Protein AF-A0A957RE54-F1 (afdb_monomer_lite)

Secondary structure (DSSP, 8-state):
-------------TT------HHHHHHHHHHHHHTT--HHHHHHHHHHHHHHHHHHHH-------

Radius of gyration: 17.56 Å; chains: 1; bounding box: 38×48×31 Å

Structure (mmCIF, N/CA/C/O backbone):
data_AF-A0A957RE54-F1
#
_entry.id   AF-A0A957RE54-F1
#
loop_
_atom_site.group_PDB
_atom_site.id
_atom_site.type_symbol
_atom_site.label_atom_id
_atom_site.label_alt_id
_atom_site.label_comp_id
_atom_site.label_asym_id
_atom_site.label_entity_id
_atom_site.label_seq_id
_atom_site.pdbx_PDB_ins_code
_atom_site.Cartn_x
_atom_site.Cartn_y
_atom_site.Cartn_z
_atom_site.occupancy
_atom_site.B_iso_or_equiv
_atom_site.auth_seq_id
_atom_site.auth_comp_id
_atom_site.auth_asym_id
_atom_site.auth_atom_id
_atom_site.pdbx_PDB_model_num
ATOM 1 N N . MET A 1 1 ? 8.210 33.439 9.096 1.00 40.59 1 MET A N 1
ATOM 2 C CA . MET A 1 1 ? 9.193 32.347 8.946 1.00 40.59 1 MET A CA 1
ATOM 3 C C . MET A 1 1 ? 8.664 31.488 7.834 1.00 40.59 1 MET A C 1
ATOM 5 O O . MET A 1 1 ? 7.726 30.723 8.024 1.00 40.59 1 MET A O 1
ATOM 9 N N . ASP A 1 2 ? 9.191 31.795 6.665 1.00 44.59 2 ASP A N 1
ATOM 10 C CA . ASP A 1 2 ? 8.669 31.467 5.355 1.00 44.59 2 ASP A CA 1
ATOM 11 C C . ASP A 1 2 ? 9.252 30.122 4.921 1.00 44.59 2 ASP A C 1
ATOM 13 O O . ASP A 1 2 ? 10.468 29.950 4.863 1.00 44.59 2 ASP A O 1
ATOM 17 N N . GLY A 1 3 ? 8.379 29.144 4.690 1.00 46.09 3 GLY A N 1
ATOM 18 C CA . GLY A 1 3 ? 8.742 27.873 4.074 1.00 46.09 3 GLY A CA 1
ATOM 19 C C . GLY A 1 3 ? 8.406 27.939 2.594 1.00 46.09 3 GLY A C 1
ATOM 20 O O . GLY A 1 3 ? 7.291 27.597 2.207 1.00 46.09 3 GLY A O 1
ATOM 21 N N . GLU A 1 4 ? 9.343 28.433 1.791 1.00 53.94 4 GLU A N 1
ATOM 22 C CA . GLU A 1 4 ? 9.225 28.490 0.336 1.00 53.94 4 GLU A CA 1
ATOM 23 C C . GLU A 1 4 ? 9.054 27.072 -0.227 1.00 53.94 4 GLU A C 1
ATOM 25 O O . GLU A 1 4 ? 9.906 26.200 -0.036 1.00 53.94 4 GLU A O 1
ATOM 30 N N . ARG A 1 5 ? 7.917 26.819 -0.888 1.00 57.22 5 ARG A N 1
ATOM 31 C CA . ARG A 1 5 ? 7.746 25.615 -1.700 1.00 57.22 5 ARG A CA 1
ATOM 32 C C . ARG A 1 5 ? 8.585 25.788 -2.955 1.00 57.22 5 ARG A C 1
ATOM 34 O O . ARG A 1 5 ? 8.356 26.701 -3.737 1.00 57.22 5 ARG A O 1
ATOM 41 N N . VAL A 1 6 ? 9.545 24.893 -3.123 1.00 54.25 6 VAL A N 1
ATOM 42 C CA . VAL A 1 6 ? 10.290 24.732 -4.365 1.00 54.25 6 VAL A CA 1
ATOM 43 C C . VAL A 1 6 ? 9.378 24.081 -5.406 1.00 54.25 6 VAL A C 1
ATOM 45 O O . VAL A 1 6 ? 8.941 22.944 -5.234 1.00 54.25 6 VAL A O 1
ATOM 48 N N . ASP A 1 7 ? 9.072 24.816 -6.473 1.00 52.94 7 ASP A N 1
ATOM 49 C CA . ASP A 1 7 ? 8.368 24.290 -7.641 1.00 52.94 7 ASP A CA 1
ATOM 50 C C . ASP A 1 7 ? 9.335 23.446 -8.482 1.00 52.94 7 ASP A C 1
ATOM 52 O O . ASP A 1 7 ? 10.353 23.935 -8.977 1.00 52.94 7 ASP A O 1
ATOM 56 N N . GLY A 1 8 ? 9.027 22.157 -8.642 1.00 44.78 8 GLY A N 1
ATOM 57 C CA . GLY A 1 8 ? 9.846 21.231 -9.419 1.00 44.78 8 GLY A CA 1
ATOM 58 C C . GLY A 1 8 ? 9.094 19.971 -9.844 1.00 44.78 8 GLY A C 1
ATOM 59 O O . GLY A 1 8 ? 8.984 19.028 -9.072 1.00 44.78 8 GLY A O 1
ATOM 60 N N . VAL A 1 9 ? 8.664 19.969 -11.111 1.00 49.72 9 VAL A N 1
ATOM 61 C CA . VAL A 1 9 ? 8.308 18.818 -11.966 1.00 49.72 9 VAL A CA 1
ATOM 62 C C . VAL A 1 9 ? 7.164 17.919 -11.465 1.00 49.72 9 VAL A C 1
ATOM 64 O O . VAL A 1 9 ? 7.380 16.883 -10.844 1.00 49.72 9 VAL A O 1
ATOM 67 N N . GLY A 1 10 ? 5.936 18.258 -11.856 1.00 40.94 10 GLY A N 1
ATOM 68 C CA . GLY A 1 10 ? 4.786 17.357 -11.797 1.00 40.94 10 GLY A CA 1
ATOM 69 C C . GLY A 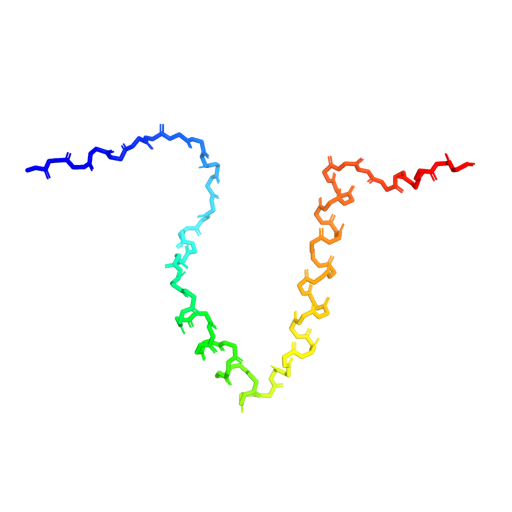1 10 ? 3.833 17.665 -12.943 1.00 40.94 10 GLY A C 1
ATOM 70 O O . GLY A 1 10 ? 3.063 18.613 -12.861 1.00 40.94 10 GLY A O 1
ATOM 71 N N . GLU A 1 11 ? 3.927 16.904 -14.030 1.00 46.97 11 GLU A N 1
ATOM 72 C CA . GLU A 1 11 ? 2.939 16.917 -15.110 1.00 46.97 11 GLU A CA 1
ATOM 73 C C . GLU A 1 11 ? 1.557 16.558 -14.528 1.00 46.97 11 GLU A C 1
ATOM 75 O O . GLU A 1 11 ? 1.444 15.665 -13.687 1.00 46.97 11 GLU A O 1
ATOM 80 N N . GLU A 1 12 ? 0.537 17.333 -14.897 1.00 53.28 12 GLU A N 1
ATOM 81 C CA . GLU A 1 12 ? -0.726 17.498 -14.170 1.00 53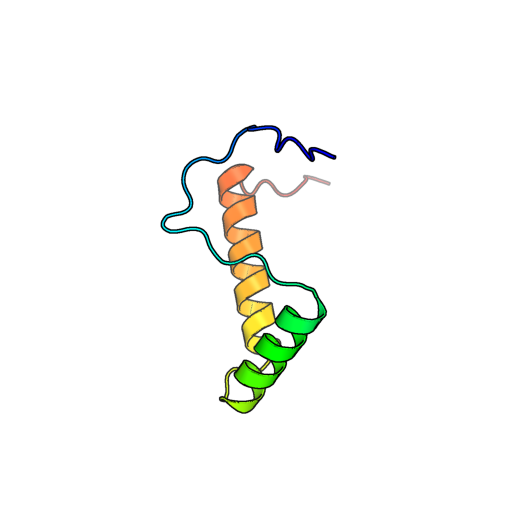.28 12 GLU A CA 1
ATOM 82 C C . GLU A 1 12 ? -1.519 16.200 -13.919 1.00 53.28 12 GLU A C 1
ATOM 84 O O . GLU A 1 12 ? -2.246 15.688 -14.769 1.00 53.28 12 GLU A O 1
ATOM 89 N N . ILE A 1 13 ? -1.452 15.712 -12.681 1.00 58.91 13 ILE A N 1
ATOM 90 C CA . ILE A 1 13 ? -2.456 14.836 -12.068 1.00 58.91 13 ILE A CA 1
ATOM 91 C C . ILE A 1 13 ? -3.694 15.687 -11.754 1.00 58.91 13 ILE A C 1
ATOM 93 O O . ILE A 1 13 ? -3.720 16.397 -10.749 1.00 58.91 13 ILE A O 1
ATOM 97 N N . GLY A 1 14 ? -4.677 15.662 -12.665 1.00 50.44 14 GLY A N 1
ATOM 98 C CA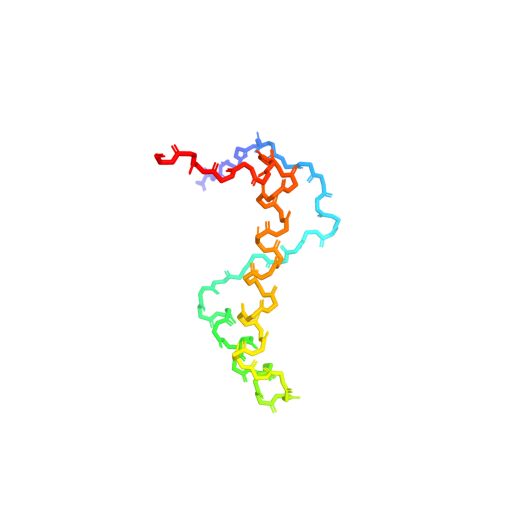 . GLY A 1 14 ? -5.896 16.483 -12.630 1.00 50.44 14 GLY A CA 1
ATOM 99 C C . GLY A 1 14 ? -6.557 16.547 -11.250 1.00 50.44 14 GLY A C 1
ATOM 100 O O . GLY A 1 14 ? -6.649 15.527 -10.574 1.00 50.44 14 GLY A O 1
ATOM 101 N N . ASP A 1 15 ? -6.948 17.761 -10.835 1.00 59.47 15 ASP A N 1
ATOM 102 C CA . ASP A 1 15 ? -7.435 18.123 -9.489 1.00 59.47 15 ASP 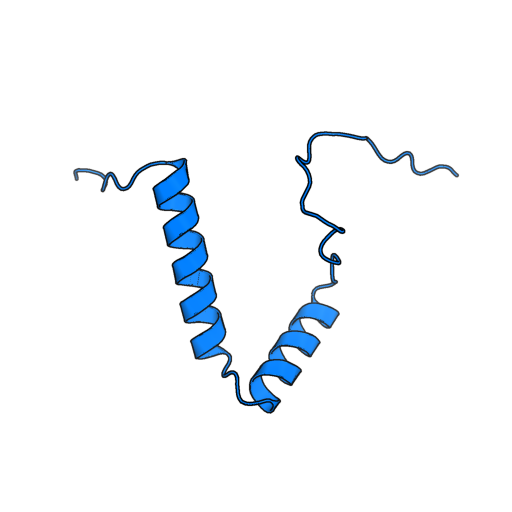A CA 1
ATOM 103 C C . ASP A 1 15 ? -6.854 17.247 -8.359 1.00 59.47 15 ASP A C 1
ATOM 105 O O . ASP A 1 15 ? -7.554 16.618 -7.572 1.00 59.47 15 ASP A O 1
ATOM 109 N N . VAL A 1 16 ? -5.516 17.201 -8.342 1.00 58.66 16 VAL A N 1
ATOM 110 C CA . VAL A 1 16 ? -4.602 16.904 -7.233 1.00 58.66 16 VAL A CA 1
ATOM 111 C C . VAL A 1 16 ? -5.136 15.873 -6.237 1.00 58.66 16 VAL A C 1
ATOM 113 O O . VAL A 1 16 ? -5.698 16.218 -5.196 1.00 58.66 16 VAL A O 1
ATOM 116 N N . ALA A 1 17 ? -4.897 14.589 -6.515 1.00 80.00 17 ALA A N 1
ATOM 117 C CA . ALA A 1 17 ? -5.094 13.521 -5.536 1.00 80.00 17 ALA A CA 1
ATOM 118 C C . ALA A 1 17 ? -4.577 13.952 -4.145 1.00 80.00 17 ALA A C 1
ATOM 120 O O . ALA A 1 17 ? -3.413 14.334 -3.990 1.00 80.00 17 ALA A O 1
ATOM 121 N N . LYS A 1 18 ? -5.456 13.928 -3.131 1.00 91.38 18 LYS A N 1
ATOM 122 C CA . LYS A 1 18 ? -5.114 14.368 -1.772 1.00 91.38 18 LYS A CA 1
ATOM 123 C C . LYS A 1 18 ? -3.977 13.499 -1.228 1.00 91.38 18 LYS A C 1
ATOM 125 O O . LYS A 1 18 ? -4.143 12.292 -1.076 1.00 91.38 18 LYS A O 1
ATOM 130 N N . ILE A 1 19 ? -2.862 14.125 -0.850 1.00 93.25 19 ILE A N 1
ATOM 131 C CA . ILE A 1 19 ? -1.813 13.452 -0.079 1.00 93.25 19 ILE A CA 1
ATOM 132 C C . ILE A 1 19 ? -2.322 13.228 1.345 1.00 93.25 19 ILE A C 1
ATOM 134 O O . ILE A 1 19 ? -2.756 14.166 2.017 1.00 93.25 19 ILE A O 1
ATOM 138 N N . VAL A 1 20 ? -2.269 11.979 1.793 1.00 94.19 20 VAL A N 1
ATOM 139 C CA . VAL A 1 20 ? -2.728 11.548 3.115 1.00 94.19 20 VAL A CA 1
ATOM 140 C C . VAL A 1 20 ? -1.554 11.084 3.971 1.00 94.19 20 VAL A C 1
ATOM 142 O O . VAL A 1 20 ? -0.541 10.598 3.465 1.00 94.19 20 VAL A O 1
ATOM 145 N N . SER A 1 21 ? -1.685 11.234 5.284 1.00 97.44 21 SER A N 1
ATOM 146 C CA . SER A 1 21 ? -0.785 10.617 6.258 1.00 97.44 21 SER A CA 1
ATOM 147 C C . SER A 1 21 ? -0.953 9.094 6.288 1.00 97.44 21 SER A C 1
ATOM 149 O O . SER A 1 21 ? -1.962 8.546 5.846 1.00 97.44 21 SER A O 1
ATOM 151 N N . VAL A 1 22 ? 0.016 8.393 6.883 1.00 97.62 22 VAL A N 1
ATOM 152 C CA . VAL A 1 22 ? -0.062 6.933 7.074 1.00 97.62 22 VAL A CA 1
ATOM 153 C C . VAL A 1 22 ? -1.296 6.540 7.891 1.00 97.62 22 VAL A C 1
ATOM 155 O O . VAL A 1 22 ? -1.985 5.588 7.542 1.00 97.62 22 VAL A O 1
ATOM 158 N N . ALA A 1 23 ? -1.604 7.293 8.951 1.00 98.06 23 ALA A N 1
ATOM 159 C CA . ALA A 1 23 ? -2.771 7.028 9.788 1.00 98.06 23 ALA A CA 1
ATOM 160 C C . ALA A 1 23 ? -4.087 7.203 9.008 1.00 98.06 23 ALA A C 1
ATOM 162 O O . ALA A 1 23 ? -4.995 6.385 9.140 1.00 98.06 23 ALA A O 1
ATOM 163 N N . GLU A 1 24 ? -4.182 8.235 8.163 1.00 98.12 24 GLU A N 1
ATOM 164 C CA . GLU A 1 24 ? -5.332 8.416 7.269 1.00 98.12 24 GLU A CA 1
ATOM 165 C C . GLU A 1 24 ? -5.440 7.273 6.250 1.00 98.12 24 GLU A C 1
ATOM 167 O O . GLU A 1 24 ? -6.537 6.759 6.045 1.00 98.12 24 GLU A O 1
ATOM 172 N N . MET A 1 25 ? -4.325 6.831 5.658 1.00 96.19 25 MET A N 1
ATOM 173 C CA . MET A 1 25 ? -4.327 5.707 4.715 1.00 96.19 25 MET A CA 1
ATOM 174 C C . MET A 1 25 ? -4.842 4.419 5.371 1.00 96.19 25 MET A C 1
ATOM 176 O O . MET A 1 25 ? -5.740 3.773 4.839 1.00 96.19 25 MET A O 1
ATOM 180 N N . GLN A 1 26 ? -4.350 4.088 6.566 1.00 97.50 26 GLN A N 1
ATOM 181 C CA . GLN A 1 26 ? -4.803 2.910 7.314 1.00 97.50 26 GLN A CA 1
ATOM 182 C C . GLN A 1 26 ? -6.301 2.963 7.637 1.00 97.50 26 GLN A C 1
ATOM 184 O O . GLN A 1 26 ? -6.979 1.936 7.601 1.00 97.50 26 GLN A O 1
ATOM 189 N N . ALA A 1 27 ? -6.829 4.149 7.955 1.00 98.06 27 ALA A N 1
ATOM 190 C CA . ALA A 1 27 ? -8.257 4.330 8.200 1.00 98.06 27 ALA A CA 1
ATOM 191 C C . ALA A 1 27 ? -9.088 4.123 6.922 1.00 98.06 27 ALA A C 1
ATOM 193 O O . ALA A 1 27 ? -10.150 3.503 6.976 1.00 98.06 27 ALA A O 1
ATOM 194 N N . ILE A 1 28 ? -8.597 4.600 5.774 1.00 96.81 28 ILE A N 1
ATOM 195 C CA . ILE A 1 28 ? -9.232 4.391 4.466 1.00 96.81 28 ILE A CA 1
ATOM 196 C C . ILE A 1 28 ? -9.267 2.898 4.116 1.00 96.81 28 ILE A C 1
ATOM 198 O O . ILE A 1 28 ? -10.321 2.390 3.738 1.00 96.81 28 ILE A O 1
ATOM 202 N N . GLU A 1 29 ? -8.152 2.184 4.288 1.00 97.38 29 GLU A N 1
ATOM 203 C CA . GLU A 1 29 ? -8.066 0.742 4.014 1.00 97.38 29 GLU A CA 1
ATOM 204 C C . GLU A 1 29 ? -9.037 -0.065 4.885 1.00 97.38 29 GLU A C 1
ATOM 206 O O . GLU A 1 29 ? -9.750 -0.927 4.376 1.00 97.38 29 GLU A O 1
ATOM 211 N N . GLN A 1 30 ? -9.121 0.249 6.181 1.00 97.88 30 GLN A N 1
ATOM 212 C CA . GLN A 1 30 ? -10.067 -0.402 7.095 1.00 97.88 30 GLN A CA 1
ATOM 213 C C . GLN A 1 30 ? -11.524 -0.118 6.718 1.00 97.88 30 GLN A C 1
ATOM 215 O O . GLN A 1 30 ? -12.361 -1.019 6.765 1.00 97.88 30 GLN A O 1
ATOM 220 N N . ALA A 1 31 ? -11.838 1.120 6.329 1.00 98.19 31 ALA A N 1
ATOM 221 C CA . ALA A 1 31 ? -13.181 1.481 5.887 1.00 98.19 31 ALA A CA 1
ATOM 222 C C . ALA A 1 31 ? -13.569 0.763 4.584 1.00 98.19 31 ALA A C 1
ATOM 224 O O . ALA A 1 31 ? -14.710 0.323 4.449 1.00 98.19 31 ALA A O 1
ATOM 225 N N . ALA A 1 32 ? -12.630 0.610 3.647 1.00 97.56 32 ALA A N 1
ATOM 226 C CA . ALA A 1 32 ? -12.844 -0.120 2.401 1.00 97.56 32 ALA A CA 1
ATOM 227 C C . ALA A 1 32 ? -13.065 -1.623 2.646 1.00 97.56 32 ALA A C 1
ATOM 229 O O . ALA A 1 32 ? -14.007 -2.198 2.096 1.00 97.56 32 ALA A O 1
ATOM 230 N N . ASP A 1 33 ? -12.263 -2.235 3.521 1.00 98.06 33 ASP A N 1
ATOM 231 C CA . ASP A 1 33 ? -12.424 -3.637 3.926 1.00 98.06 33 ASP A CA 1
ATOM 232 C C . ASP A 1 33 ? -13.802 -3.876 4.561 1.00 98.06 33 ASP A C 1
ATOM 234 O O . ASP A 1 33 ? -14.557 -4.742 4.109 1.00 98.06 33 ASP A O 1
ATOM 238 N N . ALA A 1 34 ? -14.202 -3.011 5.501 1.00 97.81 34 ALA A N 1
ATOM 239 C CA . ALA A 1 34 ? -15.529 -3.038 6.118 1.00 97.81 34 ALA A CA 1
ATOM 240 C C . ALA A 1 34 ? -16.680 -2.800 5.119 1.00 97.81 34 ALA A C 1
ATOM 242 O O . ALA A 1 34 ? -17.790 -3.290 5.331 1.00 97.81 34 ALA A O 1
ATOM 243 N N . ALA A 1 35 ? -16.425 -2.078 4.023 1.00 97.88 35 ALA A N 1
ATOM 244 C CA . ALA A 1 35 ? -17.378 -1.860 2.934 1.00 97.88 35 ALA A CA 1
ATOM 245 C C . ALA A 1 35 ? -17.441 -3.025 1.925 1.00 97.88 35 ALA A C 1
ATOM 247 O O . ALA A 1 35 ? -18.220 -2.964 0.973 1.00 97.88 35 ALA A O 1
ATOM 248 N N . GLY A 1 36 ? -16.662 -4.094 2.129 1.00 97.25 36 GLY A N 1
ATOM 249 C CA . GLY A 1 36 ? -16.665 -5.275 1.267 1.00 97.25 36 GLY A CA 1
ATOM 250 C C . GLY A 1 36 ? -15.626 -5.243 0.147 1.00 97.25 36 GLY A C 1
ATOM 251 O O . GLY A 1 36 ? -15.767 -5.990 -0.822 1.00 97.25 36 GLY A O 1
ATOM 252 N N . HIS A 1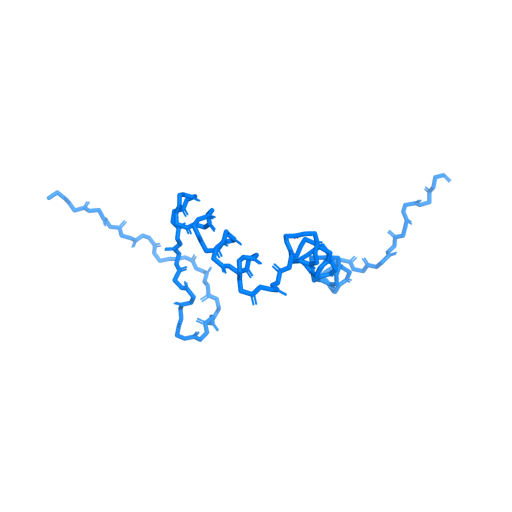 37 ? -14.583 -4.418 0.272 1.00 95.94 37 HIS A N 1
ATOM 253 C CA . HIS A 1 37 ? -13.381 -4.471 -0.562 1.00 95.94 37 HIS A CA 1
ATOM 254 C C . HIS A 1 37 ? -12.222 -5.052 0.254 1.00 95.94 37 HIS A C 1
ATOM 256 O O . HIS A 1 37 ? -11.470 -4.287 0.856 1.00 95.94 37 HIS A O 1
ATOM 262 N N . PRO A 1 38 ? -12.062 -6.391 0.301 1.00 96.75 38 PRO A N 1
ATOM 263 C CA . PRO A 1 38 ? -11.099 -7.013 1.190 1.00 96.75 38 PRO A CA 1
ATOM 264 C C . PRO A 1 38 ? -9.685 -6.519 0.921 1.00 96.75 38 PRO A C 1
ATOM 266 O O . PRO A 1 38 ? -9.277 -6.406 -0.240 1.00 96.75 38 PRO A O 1
ATOM 269 N N . TYR A 1 39 ? -8.908 -6.324 1.981 1.00 95.19 39 TYR A N 1
ATOM 270 C CA . TYR A 1 39 ? -7.524 -5.861 1.874 1.00 95.19 39 TYR A CA 1
ATOM 271 C C . TYR A 1 39 ? -6.689 -6.669 0.869 1.00 95.1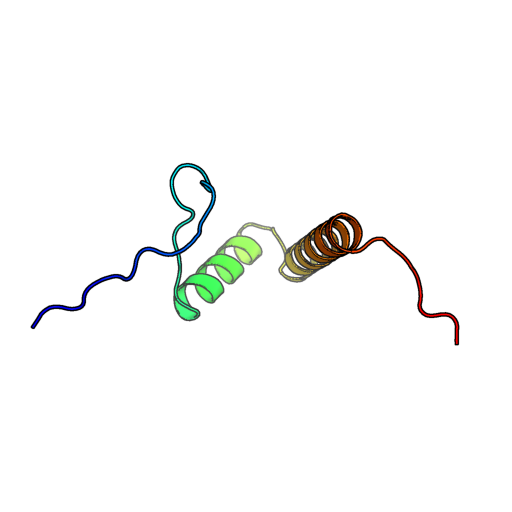9 39 TYR A C 1
ATOM 273 O O . TYR A 1 39 ? -5.986 -6.102 0.035 1.00 95.19 39 TYR A O 1
ATOM 281 N N . ALA A 1 40 ? -6.825 -7.998 0.878 1.00 96.69 40 ALA A N 1
ATOM 282 C CA . ALA A 1 40 ? -6.118 -8.872 -0.056 1.00 96.69 40 ALA A CA 1
ATOM 283 C C . ALA A 1 40 ? -6.440 -8.561 -1.531 1.00 96.69 40 ALA A C 1
ATOM 285 O O . ALA A 1 40 ? -5.542 -8.568 -2.369 1.00 96.69 40 ALA A O 1
ATOM 286 N N . ALA A 1 41 ? -7.699 -8.242 -1.846 1.00 97.50 41 ALA A N 1
ATOM 287 C CA . ALA A 1 41 ? -8.100 -7.872 -3.201 1.00 97.50 41 ALA A CA 1
ATOM 288 C C . ALA A 1 41 ? -7.528 -6.504 -3.605 1.00 97.50 41 ALA A C 1
ATOM 290 O O . ALA A 1 41 ? -7.069 -6.348 -4.736 1.00 97.50 41 ALA A O 1
ATOM 291 N N . MET A 1 42 ? -7.488 -5.539 -2.678 1.00 96.69 42 MET A N 1
ATOM 292 C CA . MET A 1 42 ? -6.850 -4.239 -2.920 1.00 96.69 42 MET A CA 1
ATOM 293 C C . MET A 1 42 ? -5.352 -4.394 -3.205 1.00 96.69 42 MET A C 1
ATOM 295 O O . MET A 1 42 ? -4.835 -3.779 -4.135 1.00 96.69 42 MET A O 1
ATOM 299 N N . MET A 1 43 ? -4.659 -5.249 -2.447 1.00 97.25 43 MET A N 1
ATOM 300 C CA . MET A 1 43 ? -3.229 -5.510 -2.645 1.00 97.25 43 MET A CA 1
ATOM 301 C C . MET A 1 43 ? -2.938 -6.207 -3.978 1.00 97.25 43 MET A C 1
ATOM 303 O O . MET A 1 43 ? -1.986 -5.830 -4.659 1.00 97.25 43 MET A O 1
ATOM 307 N N . GLU A 1 44 ? -3.772 -7.166 -4.387 1.00 98.06 44 GLU A N 1
ATOM 308 C CA . GLU A 1 44 ? -3.672 -7.814 -5.703 1.00 98.06 44 GLU A CA 1
ATOM 309 C C . GLU A 1 44 ? -3.787 -6.779 -6.834 1.00 98.06 44 GLU A C 1
ATOM 311 O O . GLU A 1 44 ? -2.949 -6.719 -7.738 1.00 98.06 44 GLU A O 1
ATOM 316 N N . GLN A 1 45 ? -4.797 -5.907 -6.751 1.00 97.25 45 GLN A N 1
ATOM 317 C CA . GLN A 1 45 ? -5.012 -4.837 -7.725 1.00 97.25 45 GLN A CA 1
ATOM 318 C C . GLN A 1 45 ? -3.850 -3.837 -7.743 1.00 97.25 45 GLN A C 1
ATOM 320 O O . GLN A 1 45 ? -3.372 -3.474 -8.820 1.00 97.25 45 GLN A O 1
ATOM 325 N N . ALA A 1 46 ? -3.364 -3.423 -6.571 1.00 95.69 46 ALA A N 1
ATOM 326 C CA . ALA A 1 46 ? -2.233 -2.509 -6.452 1.00 95.69 46 ALA A CA 1
ATOM 327 C C . ALA A 1 46 ? -0.958 -3.112 -7.058 1.00 95.69 46 ALA A C 1
ATOM 329 O O . ALA A 1 46 ? -0.286 -2.462 -7.860 1.00 95.69 46 ALA A O 1
ATOM 330 N N . GLY A 1 47 ? -0.652 -4.373 -6.739 1.00 96.38 47 GLY A N 1
ATOM 331 C CA . GLY A 1 47 ? 0.498 -5.086 -7.291 1.00 96.38 47 GLY A CA 1
ATOM 332 C C . GLY A 1 47 ? 0.427 -5.204 -8.811 1.00 96.38 47 GLY A C 1
ATOM 333 O O . GLY A 1 47 ? 1.412 -4.925 -9.500 1.00 96.38 47 GLY A O 1
ATOM 334 N N . ARG A 1 48 ? -0.754 -5.537 -9.348 1.00 98.12 48 ARG A N 1
ATOM 335 C CA . ARG A 1 48 ? -0.977 -5.602 -10.795 1.00 98.12 48 ARG A CA 1
ATOM 336 C C . ARG A 1 48 ? -0.748 -4.251 -11.470 1.00 98.12 48 ARG A C 1
ATOM 338 O O . ARG A 1 48 ? -0.006 -4.191 -12.447 1.00 98.12 48 ARG A O 1
ATOM 345 N N . ALA A 1 49 ? -1.325 -3.180 -10.928 1.00 96.38 49 ALA A N 1
ATOM 346 C CA . ALA A 1 49 ? -1.166 -1.835 -11.474 1.00 96.38 49 ALA A CA 1
ATOM 347 C C . ALA A 1 49 ? 0.305 -1.386 -11.472 1.00 96.38 49 ALA A C 1
ATOM 349 O O . ALA A 1 49 ? 0.793 -0.843 -12.464 1.00 96.38 49 ALA A O 1
ATOM 350 N N . VAL A 1 50 ? 1.040 -1.664 -10.390 1.00 96.38 50 VAL A N 1
ATOM 351 C CA . VAL A 1 50 ? 2.480 -1.375 -10.309 1.00 96.38 50 VAL A CA 1
ATOM 352 C C . VAL A 1 50 ? 3.257 -2.164 -11.362 1.00 96.38 50 VAL A C 1
ATOM 354 O O . VAL A 1 50 ? 4.089 -1.586 -12.062 1.00 96.38 50 VAL A O 1
ATOM 357 N N . ALA A 1 51 ? 2.979 -3.461 -11.514 1.00 94.69 51 ALA A N 1
ATOM 358 C CA . ALA A 1 51 ? 3.625 -4.292 -12.526 1.00 94.69 51 ALA A CA 1
ATOM 359 C C . ALA A 1 51 ? 3.362 -3.774 -13.949 1.00 94.69 51 ALA A C 1
ATOM 361 O O . ALA A 1 51 ? 4.296 -3.691 -14.748 1.00 94.69 51 ALA A O 1
ATOM 362 N N . ASP A 1 52 ? 2.124 -3.370 -14.245 1.00 95.44 52 ASP A N 1
ATOM 363 C CA . ASP A 1 52 ? 1.746 -2.815 -15.546 1.00 95.44 52 ASP A CA 1
ATOM 364 C C . ASP A 1 52 ? 2.497 -1.498 -15.830 1.00 95.44 52 ASP A C 1
ATOM 366 O O . ASP A 1 52 ? 3.043 -1.323 -16.921 1.00 95.44 52 ASP A O 1
ATOM 370 N N . VAL A 1 53 ? 2.626 -0.603 -14.841 1.00 95.94 53 VAL A N 1
ATOM 371 C CA . VAL A 1 53 ? 3.407 0.645 -14.973 1.00 95.94 53 VAL A CA 1
ATOM 372 C C . VAL A 1 53 ? 4.898 0.366 -15.168 1.00 95.94 53 VAL A C 1
ATOM 374 O O . VAL A 1 53 ? 5.539 1.006 -16.004 1.00 95.94 53 VAL A O 1
ATOM 377 N N . ILE A 1 54 ? 5.467 -0.591 -14.429 1.00 94.25 54 ILE A N 1
ATOM 378 C CA . ILE A 1 54 ? 6.876 -0.984 -14.578 1.00 94.25 54 ILE A CA 1
ATOM 379 C C . ILE A 1 54 ? 7.121 -1.536 -15.983 1.00 94.25 54 ILE A C 1
ATOM 381 O O . ILE A 1 54 ? 8.041 -1.079 -16.663 1.00 94.25 54 ILE A O 1
ATOM 385 N N . ALA A 1 55 ? 6.285 -2.469 -16.441 1.00 93.19 55 ALA A N 1
ATOM 386 C CA . ALA A 1 55 ? 6.396 -3.047 -17.775 1.00 93.19 55 ALA A CA 1
ATOM 387 C C . ALA A 1 55 ? 6.239 -1.979 -18.865 1.00 93.19 55 ALA A C 1
ATOM 389 O O . ALA A 1 55 ? 6.984 -1.986 -19.844 1.00 93.19 55 ALA A O 1
ATOM 390 N N . HIS A 1 56 ? 5.319 -1.031 -18.678 1.00 93.19 56 HIS A N 1
ATOM 391 C CA . HIS A 1 56 ? 5.129 0.085 -19.598 1.00 93.19 56 HIS A CA 1
ATOM 392 C C . HIS A 1 56 ? 6.353 1.011 -19.657 1.00 93.19 56 HIS A C 1
ATOM 394 O O . HIS A 1 56 ? 6.755 1.434 -20.738 1.00 93.19 56 HIS A O 1
ATOM 400 N N . ARG A 1 57 ? 6.969 1.310 -18.507 1.00 95.19 57 ARG A N 1
ATOM 401 C CA . ARG A 1 57 ? 8.085 2.263 -18.414 1.00 95.19 57 ARG A CA 1
ATOM 402 C C . ARG A 1 57 ? 9.437 1.668 -18.812 1.00 95.19 57 ARG A C 1
ATOM 404 O O . ARG A 1 57 ? 10.286 2.400 -19.313 1.00 95.19 57 ARG A O 1
ATOM 411 N N . PHE A 1 58 ? 9.653 0.376 -18.570 1.00 92.56 58 PHE A N 1
ATOM 412 C CA . PHE A 1 58 ? 10.972 -0.259 -18.697 1.00 92.56 58 PHE A CA 1
ATOM 413 C C . PHE A 1 58 ? 11.003 -1.476 -19.635 1.00 92.56 58 PHE A C 1
ATOM 415 O O . PHE A 1 58 ? 12.077 -2.020 -19.888 1.00 92.56 58 PHE A O 1
ATOM 422 N N . GLY A 1 59 ? 9.858 -1.899 -20.175 1.00 86.62 59 GLY A N 1
ATOM 423 C CA . GLY A 1 59 ? 9.733 -3.151 -20.918 1.00 86.62 59 GLY A CA 1
ATOM 424 C C . GLY A 1 59 ? 9.690 -4.382 -20.003 1.00 86.62 59 GLY A C 1
ATOM 425 O O . GLY A 1 59 ? 9.853 -4.297 -18.788 1.00 86.62 59 GLY A O 1
ATOM 426 N N . THR A 1 60 ? 9.440 -5.556 -20.586 1.00 79.75 60 THR A N 1
ATOM 427 C CA . THR A 1 60 ? 9.221 -6.822 -19.849 1.00 79.75 60 THR A CA 1
ATOM 428 C C . THR A 1 60 ? 10.423 -7.771 -19.917 1.00 79.75 60 THR A C 1
ATOM 430 O O . THR A 1 60 ? 10.274 -8.978 -19.742 1.00 79.75 60 THR A O 1
ATOM 433 N N . THR A 1 61 ? 11.622 -7.271 -20.225 1.00 72.56 61 THR A N 1
ATOM 434 C CA . THR A 1 61 ? 12.808 -8.127 -20.379 1.00 72.56 61 THR A CA 1
ATOM 435 C C . THR A 1 61 ? 13.127 -8.841 -19.069 1.00 72.56 61 THR A C 1
ATOM 437 O O . THR A 1 61 ? 13.581 -8.220 -18.110 1.00 72.56 61 THR A O 1
ATOM 440 N N . MET A 1 62 ? 12.898 -10.157 -19.028 1.00 61.62 62 MET A N 1
ATOM 441 C CA . MET A 1 62 ? 13.421 -10.994 -17.953 1.00 61.62 62 MET A CA 1
ATOM 442 C C . MET A 1 62 ? 14.951 -10.993 -18.040 1.00 61.62 62 MET A C 1
ATOM 444 O O . MET A 1 62 ? 15.482 -11.114 -19.148 1.00 61.62 62 MET A O 1
ATOM 448 N N . PRO A 1 63 ? 15.671 -10.867 -16.913 1.00 60.53 63 PRO A N 1
ATOM 449 C CA . PRO A 1 63 ? 17.116 -11.015 -16.927 1.00 60.53 63 PRO A CA 1
ATOM 450 C C . PRO A 1 63 ? 17.452 -12.433 -17.392 1.00 60.53 63 PRO A C 1
ATOM 452 O O . PRO A 1 63 ? 17.013 -13.415 -16.791 1.00 60.53 63 PRO A O 1
ATOM 455 N N . THR A 1 64 ? 18.200 -12.540 -18.487 1.00 65.38 64 THR A N 1
ATOM 456 C CA . THR A 1 64 ? 18.793 -13.807 -18.913 1.00 65.38 64 THR A CA 1
ATOM 457 C C . THR A 1 64 ? 19.858 -14.168 -17.881 1.00 65.38 64 THR A C 1
ATOM 459 O O . THR A 1 64 ? 20.855 -13.453 -17.765 1.00 65.38 64 THR A O 1
ATOM 462 N N . VAL A 1 65 ? 19.604 -15.208 -17.084 1.00 63.41 65 VAL A N 1
ATOM 463 C CA . VAL A 1 65 ? 20.602 -15.811 -16.184 1.00 63.41 65 VAL A CA 1
ATOM 464 C C . VAL A 1 65 ? 21.576 -16.694 -16.949 1.00 63.41 65 VAL A C 1
ATOM 466 O O . VAL A 1 65 ? 21.159 -17.270 -17.981 1.00 63.41 65 VAL A O 1
#

Sequence (65 aa):
MDGERVDGVGEEIGDVAKIVSVAEMQAIEQAADAAGHPYAAMMEQAGRAVADVIAHRFGTTMPTV

pLDDT: mean 82.03, std 20.12, range [40.59, 98.19]

Foldseek 3Di:
DDDDDDDDDDDDPDPDDDDDDPVVVVVVQVVCCVVVCNNVNVVVVVVVVVVVVCCVVPNDDDPDD